Protein AF-A0A7W1G5V6-F1 (afdb_monomer_lite)

Structure (mmCIF, N/CA/C/O backbone):
data_AF-A0A7W1G5V6-F1
#
_entry.id   AF-A0A7W1G5V6-F1
#
loop_
_atom_site.group_PDB
_atom_site.id
_atom_site.type_symbol
_atom_site.label_atom_id
_atom_site.label_alt_id
_atom_site.label_comp_id
_atom_site.label_asym_id
_atom_site.label_entity_id
_atom_site.label_seq_id
_atom_site.pdbx_PDB_ins_code
_atom_site.Cartn_x
_atom_site.Cartn_y
_atom_site.Cartn_z
_atom_site.occupancy
_atom_site.B_iso_or_equiv
_atom_site.auth_seq_id
_atom_site.auth_comp_id
_atom_site.auth_asym_id
_atom_site.auth_atom_id
_atom_site.pdbx_PDB_model_num
ATOM 1 N N . MET A 1 1 ? -10.998 -17.337 22.977 1.00 71.88 1 MET A N 1
ATOM 2 C CA . MET A 1 1 ? -10.203 -17.350 21.729 1.00 71.88 1 MET A CA 1
ATOM 3 C C . MET A 1 1 ? -9.126 -16.270 21.848 1.00 71.88 1 MET A C 1
ATOM 5 O O . MET A 1 1 ? -9.472 -15.101 21.823 1.00 71.88 1 MET A O 1
ATOM 9 N N . LEU A 1 2 ? -7.858 -16.634 22.079 1.00 84.19 2 LEU A N 1
ATOM 10 C CA . LEU A 1 2 ? -6.791 -15.678 22.449 1.00 84.19 2 LEU A CA 1
ATOM 11 C C . LEU A 1 2 ? -6.364 -14.748 21.299 1.00 84.19 2 LEU A C 1
ATOM 13 O O . LEU A 1 2 ? -6.047 -13.590 21.537 1.00 84.19 2 LEU A O 1
ATOM 17 N N . LEU A 1 3 ? -6.422 -15.226 20.051 1.00 85.38 3 LEU A N 1
ATOM 18 C CA . LEU A 1 3 ? -6.034 -14.435 18.875 1.00 85.38 3 LEU A CA 1
ATOM 19 C C . LEU A 1 3 ? -6.945 -13.222 18.642 1.00 85.38 3 LEU A C 1
ATOM 21 O O . LEU A 1 3 ? -6.474 -12.177 18.213 1.00 85.38 3 LEU A O 1
ATOM 25 N N . ALA A 1 4 ? -8.230 -13.335 18.979 1.00 80.81 4 ALA A N 1
ATOM 26 C CA . ALA A 1 4 ? -9.169 -12.223 18.862 1.00 80.81 4 ALA A CA 1
ATOM 27 C C . ALA A 1 4 ? -8.855 -11.086 19.852 1.00 80.81 4 ALA A C 1
ATOM 29 O O . ALA A 1 4 ? -9.175 -9.937 19.577 1.00 80.81 4 ALA A O 1
ATOM 30 N N . ALA A 1 5 ? -8.214 -11.390 20.987 1.00 87.50 5 ALA A N 1
ATOM 31 C CA . ALA A 1 5 ? -7.871 -10.392 22.002 1.00 87.50 5 ALA A CA 1
ATOM 32 C C . ALA A 1 5 ? -6.654 -9.529 21.621 1.00 87.50 5 ALA A C 1
ATOM 34 O O . ALA A 1 5 ? -6.456 -8.473 22.212 1.00 87.50 5 ALA A O 1
ATOM 35 N N . ILE A 1 6 ? -5.847 -9.971 20.650 1.00 91.44 6 ILE A N 1
ATOM 36 C CA . ILE A 1 6 ? -4.679 -9.234 20.139 1.00 91.44 6 ILE A CA 1
ATOM 37 C C . ILE A 1 6 ? -4.928 -8.621 18.755 1.00 91.44 6 ILE A C 1
ATOM 39 O O . ILE A 1 6 ? -4.074 -7.908 18.232 1.00 91.44 6 ILE A O 1
ATOM 43 N N . GLU A 1 7 ? -6.068 -8.923 18.132 1.00 92.69 7 GLU A N 1
ATOM 44 C CA . GLU A 1 7 ? -6.405 -8.389 16.821 1.00 92.69 7 GLU A CA 1
ATOM 45 C C . GLU A 1 7 ? -6.834 -6.925 16.944 1.00 92.69 7 GLU A C 1
ATOM 47 O O . GLU A 1 7 ? -7.885 -6.612 17.499 1.00 92.69 7 GLU A O 1
ATOM 52 N N . ASP A 1 8 ? -6.063 -6.027 16.335 1.00 94.56 8 ASP A N 1
ATOM 53 C CA . ASP A 1 8 ? -6.542 -4.683 16.041 1.00 94.56 8 ASP A CA 1
ATOM 54 C C . ASP A 1 8 ? -7.231 -4.659 14.670 1.00 94.56 8 ASP A C 1
ATOM 56 O O . ASP A 1 8 ? -6.606 -4.844 13.618 1.00 94.56 8 ASP A O 1
ATOM 60 N N . HIS A 1 9 ? -8.540 -4.404 14.676 1.00 92.62 9 HIS A N 1
ATOM 61 C CA . HIS A 1 9 ? -9.351 -4.355 13.461 1.00 92.62 9 HIS A CA 1
ATOM 62 C C . HIS A 1 9 ? -8.818 -3.324 12.455 1.00 92.62 9 HIS A C 1
ATOM 64 O O . HIS A 1 9 ? -8.820 -3.577 11.248 1.00 92.62 9 HIS A O 1
ATOM 70 N N . GLY A 1 10 ? -8.355 -2.165 12.936 1.00 95.44 10 GLY A N 1
ATOM 71 C CA . GLY A 1 10 ? -7.825 -1.107 12.079 1.00 95.44 10 GLY A CA 1
ATOM 72 C C . GLY A 1 10 ? -6.591 -1.572 11.308 1.00 95.44 10 GLY A C 1
ATOM 73 O O . GLY A 1 10 ?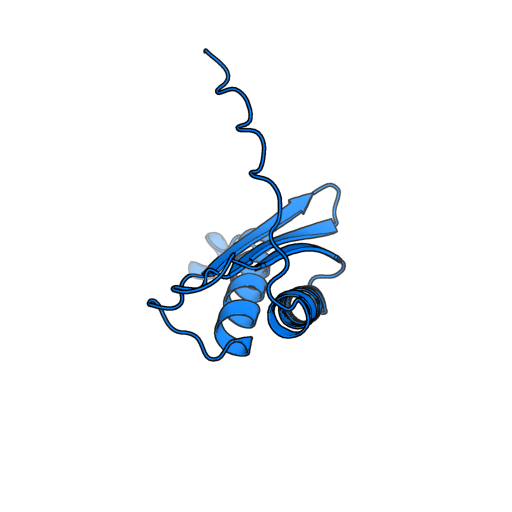 -6.553 -1.514 10.078 1.00 95.44 10 GLY A O 1
ATOM 74 N N . THR A 1 11 ? -5.622 -2.121 12.028 1.00 95.81 11 THR A N 1
ATOM 75 C CA . THR A 1 11 ? -4.391 -2.696 11.484 1.00 95.81 11 THR A CA 1
ATOM 76 C C . THR A 1 11 ? -4.693 -3.838 10.523 1.00 95.81 11 THR A C 1
ATOM 78 O O . THR A 1 11 ? -4.123 -3.892 9.432 1.00 95.81 11 THR A O 1
ATOM 81 N N . ARG A 1 12 ? -5.643 -4.723 10.857 1.00 96.81 12 ARG A N 1
ATOM 82 C CA . ARG A 1 12 ? -6.037 -5.815 9.957 1.00 96.81 12 ARG A CA 1
ATOM 83 C C . ARG A 1 12 ? -6.576 -5.290 8.629 1.00 96.81 12 ARG A C 1
ATOM 85 O O . ARG A 1 12 ? -6.216 -5.824 7.577 1.00 96.81 12 ARG A O 1
ATOM 92 N N . VAL A 1 13 ? -7.433 -4.268 8.651 1.00 97.81 13 VAL A N 1
ATOM 93 C CA . VAL A 1 13 ? -7.984 -3.668 7.426 1.00 97.81 13 VAL A CA 1
ATOM 94 C C . VAL A 1 13 ? -6.888 -2.974 6.615 1.00 97.81 13 VAL A C 1
ATOM 96 O O . VAL A 1 13 ? -6.804 -3.221 5.412 1.00 97.81 13 VAL A O 1
ATOM 99 N N . ALA A 1 14 ? -6.019 -2.186 7.256 1.00 98.06 14 ALA A N 1
ATOM 100 C CA . ALA A 1 14 ? -4.884 -1.531 6.601 1.00 98.06 14 ALA A CA 1
ATOM 101 C C . ALA A 1 14 ? -3.974 -2.542 5.886 1.00 98.06 14 ALA A C 1
ATOM 103 O O . ALA A 1 14 ? -3.827 -2.485 4.663 1.00 98.06 14 ALA A O 1
ATOM 104 N N . ALA A 1 15 ? -3.480 -3.545 6.617 1.00 97.50 15 ALA A N 1
ATOM 105 C CA . ALA A 1 15 ? -2.607 -4.583 6.073 1.00 97.50 15 ALA A CA 1
ATOM 106 C C . ALA A 1 15 ? -3.291 -5.407 4.969 1.00 97.50 15 ALA A C 1
ATOM 108 O O . ALA A 1 15 ? -2.647 -5.863 4.025 1.00 97.50 15 ALA A O 1
ATOM 109 N N . SER A 1 16 ? -4.610 -5.609 5.057 1.00 97.94 16 SER A N 1
ATOM 110 C CA . SER A 1 16 ? -5.369 -6.293 4.002 1.00 97.94 16 SER A CA 1
ATOM 111 C C . SER A 1 16 ? -5.409 -5.482 2.706 1.00 97.94 16 SER A C 1
ATOM 113 O O . SER A 1 16 ? -5.326 -6.062 1.625 1.00 97.94 16 SER A O 1
ATOM 115 N N . ILE A 1 17 ? -5.528 -4.155 2.792 1.00 98.19 17 ILE A N 1
ATOM 116 C CA . ILE A 1 17 ? -5.493 -3.268 1.622 1.00 98.19 17 ILE A CA 1
ATOM 117 C C . ILE A 1 17 ? -4.087 -3.271 1.010 1.00 98.19 17 ILE A C 1
ATOM 119 O O . ILE A 1 17 ? -3.963 -3.493 -0.192 1.00 98.19 17 ILE A O 1
ATOM 123 N N . GLU A 1 18 ? -3.039 -3.117 1.822 1.00 97.69 18 GLU A N 1
ATOM 124 C CA . GLU A 1 18 ? -1.634 -3.143 1.377 1.00 97.69 18 GLU A CA 1
ATOM 125 C C . GLU A 1 18 ? -1.289 -4.451 0.652 1.00 97.69 18 GLU A C 1
ATOM 127 O O . GLU A 1 18 ? -0.779 -4.440 -0.469 1.00 97.69 18 GLU A O 1
ATOM 132 N N . ARG A 1 19 ? -1.656 -5.598 1.241 1.00 96.12 19 ARG A N 1
ATOM 133 C CA . ARG A 1 19 ? -1.437 -6.916 0.624 1.00 96.12 19 ARG A CA 1
ATOM 134 C C . ARG A 1 19 ? -2.208 -7.098 -0.680 1.00 96.12 19 ARG A C 1
ATOM 136 O O . ARG A 1 19 ? -1.691 -7.736 -1.591 1.00 96.12 19 ARG A O 1
ATOM 143 N N . ARG A 1 20 ? -3.419 -6.542 -0.801 1.00 96.62 20 ARG A N 1
ATOM 144 C CA . ARG A 1 20 ? -4.182 -6.566 -2.063 1.00 96.62 20 ARG A CA 1
ATOM 145 C C . ARG A 1 20 ? -3.510 -5.736 -3.153 1.00 96.62 20 ARG A C 1
ATOM 147 O O . ARG A 1 20 ? -3.542 -6.152 -4.305 1.00 96.62 20 ARG A O 1
ATOM 154 N N . VAL A 1 21 ? -2.892 -4.605 -2.805 1.00 95.75 21 VAL A N 1
ATOM 155 C CA . VAL A 1 21 ? -2.093 -3.816 -3.756 1.00 95.75 21 VAL A CA 1
ATOM 156 C C . VAL A 1 21 ? -0.874 -4.618 -4.215 1.00 95.75 21 VAL A C 1
ATOM 158 O O . VAL A 1 21 ? -0.670 -4.763 -5.415 1.00 95.75 21 VAL A O 1
ATOM 161 N N . LEU A 1 22 ? -0.111 -5.211 -3.291 1.00 94.50 22 LEU A N 1
ATOM 162 C CA . LEU A 1 22 ? 1.041 -6.050 -3.644 1.00 94.50 22 LEU A CA 1
ATOM 163 C C . LEU A 1 22 ? 0.641 -7.227 -4.553 1.00 94.50 22 LEU A C 1
ATOM 165 O O . LEU A 1 22 ? 1.249 -7.434 -5.603 1.00 94.50 22 LEU A O 1
ATOM 169 N N . ALA A 1 23 ? -0.414 -7.958 -4.181 1.00 93.50 23 ALA A N 1
ATOM 170 C CA . ALA A 1 23 ? -0.919 -9.087 -4.958 1.00 93.50 23 ALA A CA 1
ATOM 171 C C . ALA A 1 23 ? -1.441 -8.663 -6.341 1.00 93.50 23 ALA A C 1
ATOM 173 O O . ALA A 1 23 ? -1.226 -9.371 -7.320 1.00 93.50 23 ALA A O 1
ATOM 174 N N . GLY A 1 24 ? -2.099 -7.503 -6.441 1.00 93.38 24 GLY A N 1
ATOM 175 C CA . GLY A 1 24 ? -2.620 -6.975 -7.704 1.00 93.38 24 GLY A CA 1
ATOM 176 C C . GLY A 1 24 ? -1.537 -6.541 -8.695 1.00 93.38 24 GLY A C 1
ATOM 177 O O . GLY A 1 24 ? -1.781 -6.563 -9.896 1.00 93.38 24 GLY A O 1
ATOM 178 N N . LEU A 1 25 ? -0.337 -6.204 -8.214 1.00 91.38 25 LEU A N 1
ATOM 179 C CA . LEU A 1 25 ? 0.841 -5.965 -9.057 1.00 91.38 25 LEU A CA 1
ATOM 180 C C . LEU A 1 25 ? 1.579 -7.264 -9.429 1.00 91.38 25 LEU A C 1
ATOM 182 O O . LEU A 1 25 ? 2.657 -7.194 -10.013 1.00 91.38 25 LEU A O 1
ATOM 186 N N . ALA A 1 26 ? 1.037 -8.434 -9.058 1.00 86.44 26 ALA A N 1
ATOM 187 C CA . ALA A 1 26 ? 1.699 -9.737 -9.165 1.00 86.44 26 ALA A CA 1
ATOM 188 C C . ALA A 1 26 ? 3.116 -9.746 -8.549 1.00 86.44 26 ALA A C 1
ATOM 190 O O . ALA A 1 26 ? 4.000 -10.484 -8.984 1.00 86.44 26 ALA A O 1
ATOM 191 N N . GLY A 1 27 ? 3.338 -8.895 -7.542 1.00 78.50 27 GLY A N 1
ATOM 192 C CA . GLY A 1 27 ? 4.637 -8.688 -6.920 1.00 78.50 27 GLY A CA 1
ATOM 193 C C . GLY A 1 27 ? 4.917 -9.646 -5.770 1.00 78.50 27 GLY A C 1
ATOM 194 O O . GLY A 1 27 ? 4.013 -10.170 -5.122 1.00 78.50 27 GLY A O 1
ATOM 195 N N . GLY A 1 28 ? 6.204 -9.811 -5.477 1.00 82.12 28 GLY A N 1
ATOM 196 C CA . GLY A 1 28 ? 6.701 -10.441 -4.256 1.00 82.12 28 GLY A CA 1
ATOM 197 C C . GLY A 1 28 ? 7.555 -9.472 -3.440 1.00 82.12 28 GLY A C 1
ATOM 198 O O . GLY A 1 28 ? 7.558 -8.268 -3.685 1.00 82.12 28 GLY A O 1
ATOM 199 N N . CYS A 1 29 ? 8.332 -10.001 -2.496 1.00 86.56 29 CYS A N 1
ATOM 200 C CA . CYS A 1 29 ? 9.183 -9.201 -1.605 1.00 86.56 29 CYS A CA 1
ATOM 201 C C . CYS A 1 29 ? 10.248 -8.356 -2.327 1.00 86.56 29 CYS A C 1
ATOM 203 O O . CYS A 1 29 ? 10.744 -7.393 -1.754 1.00 86.56 29 CYS A O 1
ATOM 205 N N . SER A 1 30 ? 10.609 -8.713 -3.562 1.00 88.88 30 SER A N 1
ATOM 206 C CA . SER A 1 30 ? 11.590 -7.982 -4.375 1.00 88.88 30 SER A CA 1
ATOM 207 C C . SER A 1 30 ? 10.976 -6.870 -5.226 1.00 88.88 30 SER A C 1
ATOM 209 O O . SER A 1 30 ? 11.713 -6.147 -5.889 1.00 88.88 30 SER A O 1
ATOM 211 N N . LEU A 1 31 ? 9.645 -6.726 -5.242 1.00 90.12 31 LEU A N 1
ATOM 212 C CA . LEU A 1 31 ? 9.010 -5.611 -5.937 1.00 90.12 31 LEU A CA 1
ATOM 213 C C . LEU A 1 31 ? 9.379 -4.308 -5.202 1.00 90.12 31 LEU A C 1
ATOM 215 O O . LEU A 1 31 ? 9.148 -4.236 -3.993 1.00 90.12 31 LEU A O 1
ATOM 219 N N . PRO A 1 32 ? 9.895 -3.267 -5.885 1.00 92.69 32 PRO A N 1
ATOM 220 C CA . PRO A 1 32 ? 10.245 -1.987 -5.267 1.00 92.69 32 PRO A CA 1
ATOM 221 C C . PRO A 1 32 ? 8.988 -1.154 -4.949 1.00 92.69 32 PRO A C 1
ATOM 223 O O . PRO A 1 32 ? 8.808 -0.044 -5.444 1.00 92.69 32 PRO A O 1
ATOM 226 N N . LEU A 1 33 ? 8.087 -1.707 -4.137 1.00 94.56 33 LEU A N 1
ATOM 227 C CA . LEU A 1 33 ? 6.823 -1.112 -3.723 1.00 94.56 33 LEU A CA 1
ATOM 228 C C . LEU A 1 33 ? 6.904 -0.658 -2.262 1.00 94.56 33 LEU A C 1
ATOM 230 O O . LEU A 1 33 ? 7.157 -1.455 -1.363 1.00 94.56 33 LEU A O 1
ATOM 234 N N . GLY A 1 34 ? 6.568 0.604 -2.019 1.00 95.75 34 GLY A N 1
ATOM 235 C CA . GLY A 1 34 ? 6.104 1.077 -0.719 1.00 95.75 34 GLY A CA 1
ATOM 236 C C . GLY A 1 34 ? 4.592 1.286 -0.758 1.00 95.75 34 GLY A C 1
ATOM 237 O O . GLY A 1 34 ? 4.096 1.973 -1.646 1.00 95.75 34 GLY A O 1
ATOM 238 N N . CYS A 1 35 ? 3.846 0.729 0.194 1.00 97.19 35 CYS A N 1
ATOM 239 C CA . CYS A 1 35 ? 2.414 0.989 0.354 1.00 97.19 35 CYS A CA 1
ATOM 240 C C . CYS A 1 35 ? 2.087 1.090 1.844 1.00 97.19 35 CYS A C 1
ATOM 242 O O . CYS A 1 35 ? 2.372 0.164 2.594 1.00 97.19 35 CYS A O 1
ATOM 244 N N . LEU A 1 36 ? 1.517 2.222 2.257 1.00 98.25 36 LEU A N 1
ATOM 245 C CA . LEU A 1 36 ? 1.105 2.482 3.632 1.00 98.25 36 LEU A CA 1
ATOM 246 C C . LEU A 1 36 ? -0.356 2.912 3.653 1.00 98.25 36 LEU A C 1
ATOM 248 O O . LEU A 1 36 ? -0.728 3.901 3.011 1.00 98.25 36 LEU A O 1
ATOM 252 N N . VAL A 1 37 ? -1.165 2.211 4.439 1.00 98.50 37 VAL A N 1
ATOM 253 C CA . VAL A 1 37 ? -2.582 2.505 4.623 1.00 98.50 37 VAL A CA 1
ATOM 254 C C . VAL A 1 37 ? -2.846 2.890 6.069 1.00 98.50 37 VAL A C 1
ATOM 256 O O . VAL A 1 37 ? -2.471 2.197 7.008 1.00 98.50 37 VAL A O 1
ATOM 259 N N . ARG A 1 38 ? -3.543 4.008 6.264 1.00 97.69 38 ARG A N 1
ATOM 260 C CA . ARG A 1 38 ? -3.950 4.472 7.593 1.00 97.69 38 ARG A CA 1
ATOM 261 C C . ARG A 1 38 ? -5.349 5.056 7.576 1.00 97.69 38 ARG A C 1
ATOM 263 O O . ARG A 1 38 ? -5.830 5.522 6.540 1.00 97.69 38 ARG A O 1
ATOM 270 N N . ARG A 1 39 ? -5.995 5.062 8.739 1.00 96.88 39 ARG A N 1
ATOM 271 C CA . ARG A 1 39 ? -7.286 5.724 8.936 1.00 96.88 39 ARG A CA 1
ATOM 272 C C . ARG A 1 39 ? -7.061 7.140 9.468 1.00 96.88 39 ARG A C 1
ATOM 274 O O . ARG A 1 39 ? -6.358 7.310 10.455 1.00 96.88 39 ARG A O 1
ATOM 281 N N . ILE A 1 40 ? -7.638 8.136 8.803 1.00 93.62 40 ILE A N 1
ATOM 282 C CA . ILE A 1 40 ? -7.576 9.561 9.163 1.00 93.62 40 ILE A CA 1
ATOM 283 C C . ILE A 1 40 ? -9.007 10.090 9.107 1.00 93.62 40 ILE A C 1
ATOM 285 O O . ILE A 1 40 ? -9.684 9.866 8.105 1.00 93.62 40 ILE A O 1
ATOM 289 N N . ASP A 1 41 ? -9.485 10.726 10.177 1.00 91.06 41 ASP A N 1
ATOM 290 C CA . ASP A 1 41 ? -10.835 11.311 10.258 1.00 91.06 41 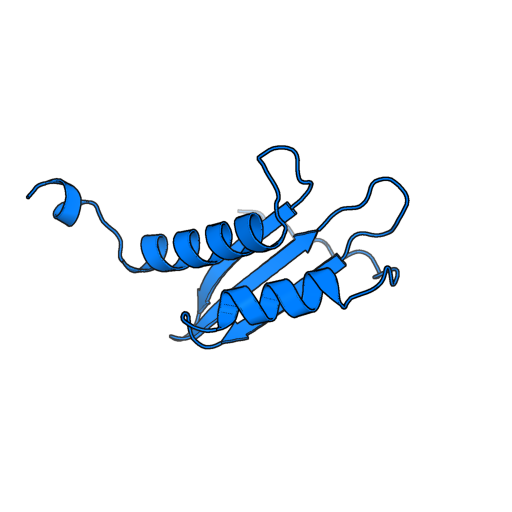ASP A CA 1
ATOM 291 C C . ASP A 1 41 ? -11.941 10.343 9.794 1.00 91.06 41 ASP A C 1
ATOM 293 O O . ASP A 1 41 ? -12.825 10.660 9.000 1.00 91.06 41 ASP A O 1
ATOM 297 N N . GLY A 1 42 ? -11.836 9.085 10.233 1.00 90.81 42 GLY A N 1
ATOM 298 C CA . GLY A 1 42 ? -12.786 8.023 9.898 1.00 90.81 42 GLY A CA 1
ATOM 299 C C . GLY A 1 42 ? -12.633 7.415 8.498 1.00 90.81 42 GLY A C 1
ATOM 300 O O . GLY A 1 42 ? -13.252 6.378 8.240 1.00 90.81 42 GLY A O 1
ATOM 301 N N . ARG A 1 43 ? -11.771 7.964 7.636 1.00 94.75 43 ARG A N 1
ATOM 302 C CA . ARG A 1 43 ? -11.576 7.565 6.232 1.0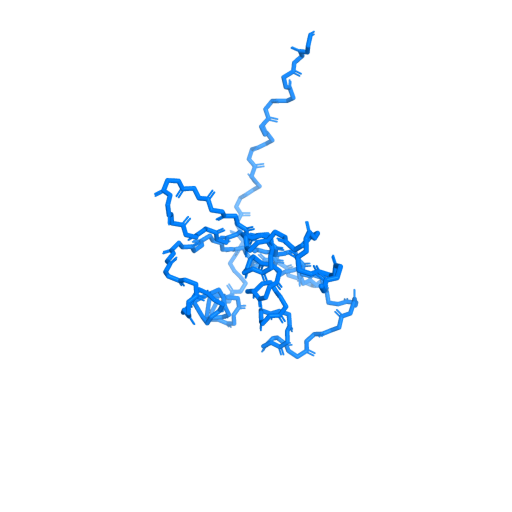0 94.75 43 ARG A CA 1
ATOM 303 C C . ARG A 1 43 ? -10.240 6.855 6.017 1.00 94.75 43 ARG A C 1
ATOM 305 O O . ARG A 1 43 ? -9.243 7.188 6.651 1.00 94.75 43 ARG A O 1
ATOM 312 N N . TRP A 1 44 ? -10.193 5.880 5.112 1.00 98.12 44 TRP A N 1
ATOM 313 C CA . TRP A 1 44 ? -8.935 5.217 4.766 1.00 98.12 44 TRP A CA 1
ATOM 314 C C . TRP A 1 44 ? -8.161 6.043 3.747 1.00 98.12 44 TRP A C 1
ATOM 316 O O . TRP A 1 44 ? -8.726 6.484 2.749 1.00 98.12 44 TRP A O 1
ATOM 326 N N . THR A 1 45 ? -6.874 6.244 4.011 1.00 98.12 45 THR A N 1
ATOM 327 C CA . THR A 1 45 ? -5.921 6.909 3.122 1.00 98.12 45 THR A CA 1
ATOM 328 C C . THR A 1 45 ? -4.770 5.954 2.844 1.00 98.12 45 THR A C 1
ATOM 330 O O . THR A 1 45 ? -4.154 5.451 3.783 1.00 98.12 45 THR A O 1
ATOM 333 N N . ALA A 1 46 ? -4.464 5.742 1.571 1.00 98.12 46 ALA A N 1
ATOM 334 C CA . ALA A 1 46 ? -3.298 5.010 1.108 1.00 98.12 46 ALA A CA 1
ATOM 335 C C . ALA A 1 46 ? -2.278 5.985 0.517 1.00 98.12 46 ALA A C 1
ATOM 337 O O . ALA A 1 46 ? -2.638 6.901 -0.224 1.00 98.12 46 ALA A O 1
ATOM 338 N N . VAL A 1 47 ? -1.005 5.774 0.824 1.00 97.81 47 VAL A N 1
ATOM 339 C CA . VAL A 1 47 ? 0.122 6.378 0.111 1.00 97.81 47 VAL A CA 1
ATOM 340 C C . VAL A 1 47 ? 0.941 5.232 -0.453 1.00 97.81 47 VAL A C 1
ATOM 342 O O . VAL A 1 47 ? 1.323 4.332 0.294 1.00 97.81 47 VAL A O 1
ATOM 345 N N . ALA A 1 48 ? 1.193 5.251 -1.757 1.00 96.56 48 ALA A N 1
ATOM 346 C CA . ALA A 1 48 ? 1.967 4.211 -2.416 1.00 96.56 48 ALA A CA 1
ATOM 347 C C . ALA A 1 48 ? 3.025 4.801 -3.347 1.00 96.56 48 ALA A C 1
ATOM 349 O O . ALA A 1 48 ? 2.857 5.901 -3.874 1.00 96.56 48 ALA A O 1
ATOM 350 N N . PHE A 1 49 ? 4.106 4.055 -3.531 1.00 95.31 49 PHE A N 1
ATOM 351 C CA . PHE A 1 49 ? 5.200 4.343 -4.444 1.00 95.31 49 PHE A CA 1
ATOM 352 C C . PHE A 1 49 ? 5.679 3.040 -5.079 1.00 95.31 49 PHE A C 1
ATOM 354 O O . PHE A 1 49 ? 6.009 2.104 -4.357 1.00 95.31 49 PHE A O 1
ATOM 361 N N . LEU A 1 50 ? 5.735 2.990 -6.405 1.00 93.25 50 LEU A N 1
ATOM 362 C CA . LEU A 1 50 ? 6.308 1.895 -7.173 1.00 93.25 50 LEU A CA 1
ATOM 363 C C . LEU A 1 50 ? 7.564 2.399 -7.886 1.00 93.25 50 LEU A C 1
ATOM 365 O O . LEU A 1 50 ? 7.480 3.232 -8.786 1.00 93.25 50 LEU A O 1
ATOM 369 N N . GLY A 1 51 ? 8.726 1.914 -7.463 1.00 91.94 51 GLY A N 1
ATOM 370 C CA . GLY A 1 51 ? 10.005 2.214 -8.095 1.00 91.94 51 GLY A CA 1
ATOM 371 C C . GLY A 1 51 ? 10.173 1.514 -9.444 1.00 91.94 51 GLY A C 1
ATOM 372 O O . GLY A 1 51 ? 9.545 0.492 -9.715 1.00 91.94 51 GLY A O 1
ATOM 373 N N . HIS A 1 52 ? 11.056 2.054 -10.279 1.00 85.75 52 HIS A N 1
ATOM 374 C CA . HIS A 1 52 ? 11.473 1.445 -11.538 1.00 85.75 52 HIS A CA 1
ATOM 375 C C . HIS A 1 52 ? 12.981 1.635 -11.710 1.00 85.75 52 HIS A C 1
ATOM 377 O O . HIS A 1 52 ? 13.506 2.693 -11.378 1.00 85.75 52 HIS A O 1
ATOM 383 N N . GLU A 1 53 ? 13.688 0.623 -12.214 1.00 80.69 53 GLU A N 1
ATOM 384 C CA . GLU A 1 53 ? 15.158 0.656 -12.287 1.00 80.69 53 GLU A CA 1
ATOM 385 C C . GLU A 1 53 ? 15.675 1.677 -13.310 1.00 80.69 53 GLU A C 1
ATOM 387 O O . GLU A 1 53 ? 16.679 2.343 -13.077 1.00 80.69 53 GLU A O 1
ATOM 392 N N . ALA A 1 54 ? 14.964 1.834 -14.430 1.00 78.94 54 ALA A N 1
ATOM 393 C CA . ALA A 1 54 ? 15.378 2.685 -15.549 1.00 78.94 54 ALA A CA 1
ATOM 394 C C . ALA A 1 54 ? 14.546 3.974 -15.711 1.00 78.94 54 ALA A C 1
ATOM 396 O O . ALA A 1 54 ? 14.718 4.695 -16.691 1.00 78.94 54 ALA A O 1
ATOM 397 N N . ALA A 1 55 ? 13.601 4.252 -14.804 1.00 78.12 55 ALA A N 1
ATOM 398 C CA . ALA A 1 55 ? 12.668 5.375 -14.935 1.00 78.12 55 ALA A CA 1
ATOM 399 C C . ALA A 1 55 ? 12.281 5.951 -13.567 1.00 78.12 55 ALA A C 1
ATOM 401 O O . ALA A 1 55 ? 12.500 5.326 -12.532 1.00 78.12 55 ALA A O 1
ATOM 402 N N . ALA A 1 56 ? 11.683 7.143 -13.557 1.00 82.50 56 ALA A N 1
ATOM 403 C CA . ALA A 1 56 ? 11.124 7.708 -12.332 1.00 82.50 56 ALA A CA 1
ATOM 404 C C . ALA A 1 56 ? 10.026 6.785 -11.779 1.00 82.50 56 ALA A C 1
ATOM 406 O O . ALA A 1 56 ? 9.201 6.300 -12.540 1.00 82.50 56 ALA A O 1
ATOM 407 N N . GLY A 1 57 ? 9.995 6.545 -10.469 1.00 87.19 57 GLY A N 1
ATOM 408 C CA . GLY A 1 57 ? 8.920 5.757 -9.865 1.00 87.19 57 GLY A CA 1
ATOM 409 C C . GLY A 1 57 ? 7.563 6.471 -9.903 1.00 87.19 57 GLY A C 1
ATOM 410 O O . GLY A 1 57 ? 7.483 7.689 -10.064 1.00 87.19 57 GLY A O 1
ATOM 411 N N . ILE A 1 58 ? 6.494 5.705 -9.711 1.00 89.62 58 ILE A N 1
ATOM 412 C CA . ILE A 1 58 ? 5.110 6.185 -9.716 1.00 89.62 58 ILE A CA 1
ATOM 413 C C . ILE A 1 58 ? 4.644 6.291 -8.270 1.00 89.62 58 ILE A C 1
ATOM 415 O O . ILE A 1 58 ? 4.637 5.290 -7.556 1.00 89.62 58 ILE A O 1
ATOM 419 N N . ASP A 1 59 ? 4.232 7.475 -7.820 1.00 92.62 59 ASP A N 1
ATOM 420 C CA . ASP A 1 59 ? 3.603 7.644 -6.511 1.00 92.62 59 ASP A CA 1
ATOM 421 C C . ASP A 1 59 ? 2.127 8.025 -6.634 1.00 92.62 59 ASP A C 1
ATOM 423 O O . ASP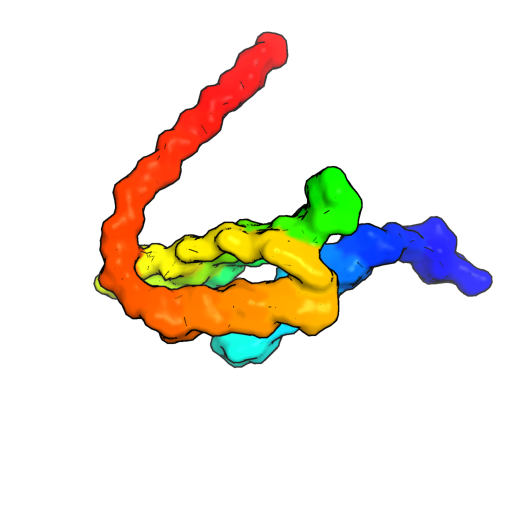 A 1 59 ? 1.690 8.681 -7.578 1.00 92.62 59 ASP A O 1
ATOM 427 N N . CYS A 1 60 ? 1.329 7.611 -5.656 1.00 93.94 60 CYS A N 1
ATOM 428 C CA . CYS A 1 60 ? -0.055 8.042 -5.554 1.00 93.94 60 CYS A CA 1
ATOM 429 C C . CYS A 1 60 ? -0.488 8.187 -4.098 1.00 93.94 60 CYS A C 1
ATOM 431 O O . CYS A 1 60 ? 0.100 7.625 -3.167 1.00 93.94 60 CYS A O 1
ATOM 433 N N . ARG A 1 61 ? -1.541 8.979 -3.914 1.00 96.50 61 ARG A N 1
ATOM 434 C CA . ARG A 1 61 ? -2.262 9.100 -2.656 1.00 96.50 61 ARG A CA 1
ATOM 435 C C . ARG A 1 61 ? -3.739 8.984 -2.964 1.00 96.50 61 ARG A C 1
ATOM 437 O O . ARG A 1 61 ? -4.273 9.814 -3.689 1.00 96.50 61 ARG A 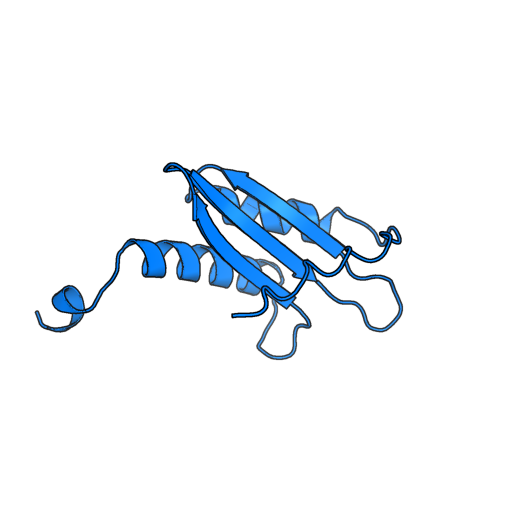O 1
ATOM 444 N N . GLU A 1 62 ? -4.376 7.982 -2.385 1.00 96.88 62 GLU A N 1
ATOM 445 C CA . GLU A 1 62 ? -5.790 7.705 -2.600 1.00 96.88 62 GLU A CA 1
ATOM 446 C C . GLU A 1 62 ? -6.515 7.667 -1.264 1.00 96.88 62 GLU A C 1
ATOM 448 O O . GLU A 1 62 ? -5.964 7.246 -0.244 1.00 96.88 62 GLU A O 1
ATOM 453 N N . THR A 1 63 ? -7.763 8.120 -1.269 1.00 97.31 63 THR A N 1
ATOM 454 C CA . THR A 1 63 ? -8.574 8.195 -0.058 1.00 97.31 63 THR A CA 1
ATOM 455 C C . THR A 1 63 ? -9.982 7.705 -0.361 1.00 97.31 63 THR A C 1
ATOM 457 O O .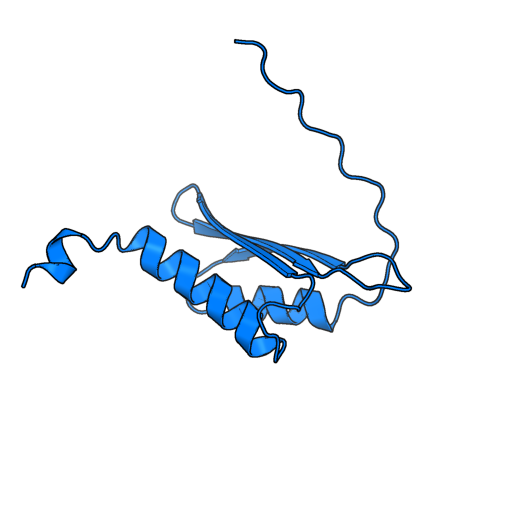 THR A 1 63 ? -10.680 8.285 -1.191 1.00 97.31 63 THR A O 1
ATOM 460 N N . GLY A 1 64 ? -10.464 6.703 0.372 1.00 95.62 64 GLY A N 1
ATOM 461 C CA . GLY A 1 64 ? -11.762 6.107 0.073 1.00 95.62 64 GLY A CA 1
ATOM 462 C C . GLY A 1 64 ? -12.216 5.024 1.052 1.00 95.62 64 GLY A C 1
ATOM 463 O O . GLY A 1 64 ? -11.620 4.845 2.116 1.00 95.62 64 GLY A O 1
ATOM 464 N N . PRO A 1 65 ? -13.306 4.313 0.721 1.00 95.94 65 PRO A N 1
ATOM 465 C CA . PRO A 1 65 ? -13.759 3.145 1.469 1.00 95.94 65 PRO A CA 1
ATOM 466 C C . PRO A 1 65 ? -12.752 1.991 1.389 1.00 95.94 65 PRO A C 1
ATOM 468 O O . PRO A 1 65 ? -12.145 1.761 0.345 1.00 95.94 65 PRO A O 1
ATOM 471 N N . ALA A 1 66 ? -12.641 1.193 2.457 1.00 96.25 66 ALA A N 1
ATOM 472 C CA . ALA A 1 66 ? -11.729 0.043 2.501 1.00 96.25 66 ALA A CA 1
ATOM 473 C C . ALA A 1 66 ? -11.959 -0.963 1.358 1.00 96.25 66 ALA A C 1
ATOM 475 O O . ALA A 1 66 ? -11.009 -1.557 0.852 1.00 96.25 66 ALA A O 1
ATOM 476 N N . ALA A 1 67 ? -13.218 -1.142 0.943 1.00 94.50 67 ALA A N 1
ATOM 477 C CA . ALA A 1 67 ? -13.601 -2.111 -0.080 1.00 94.50 67 ALA A CA 1
ATOM 478 C C . ALA A 1 67 ? -12.985 -1.813 -1.457 1.00 94.50 67 ALA A C 1
ATOM 480 O O . ALA A 1 67 ? -12.621 -2.746 -2.166 1.00 94.50 67 ALA A O 1
ATOM 481 N N . SER A 1 68 ? -12.840 -0.534 -1.817 1.00 96.38 68 SER A N 1
ATOM 482 C CA . SER A 1 68 ? -12.390 -0.103 -3.146 1.00 96.38 68 SER A CA 1
ATOM 483 C C . SER A 1 68 ? -10.981 0.491 -3.160 1.00 96.38 68 SER A C 1
ATOM 485 O O . SER A 1 68 ? -10.406 0.654 -4.235 1.00 96.38 68 SER A O 1
ATOM 487 N N . LEU A 1 69 ? -10.408 0.822 -1.996 1.00 97.69 69 LEU A N 1
ATOM 488 C CA . LEU A 1 69 ? -9.155 1.580 -1.919 1.00 97.69 69 LEU A CA 1
ATOM 489 C C . LEU A 1 69 ? -7.976 0.864 -2.594 1.00 97.69 69 LEU A C 1
ATOM 491 O O . LEU A 1 69 ? -7.215 1.497 -3.317 1.00 97.69 69 LEU A O 1
ATOM 495 N N . ALA A 1 70 ? -7.854 -0.457 -2.430 1.00 97.62 70 ALA A N 1
ATOM 496 C CA . ALA A 1 70 ? -6.790 -1.223 -3.088 1.00 97.62 70 ALA A CA 1
ATOM 497 C C . ALA A 1 70 ? -6.870 -1.126 -4.623 1.00 97.62 70 ALA A C 1
ATOM 499 O O . ALA A 1 70 ? -5.854 -0.942 -5.287 1.00 97.62 70 ALA A O 1
ATOM 500 N N . GLN A 1 71 ? -8.079 -1.195 -5.186 1.00 96.62 71 GLN A N 1
ATOM 501 C CA . GLN A 1 71 ? -8.290 -1.107 -6.631 1.00 96.62 71 GLN A CA 1
ATOM 502 C C . GLN A 1 71 ? -7.997 0.299 -7.169 1.00 96.62 71 GLN A C 1
ATOM 504 O O . GLN A 1 71 ? -7.435 0.433 -8.251 1.00 96.62 71 GLN A O 1
ATOM 509 N N . GLN A 1 72 ? -8.325 1.341 -6.400 1.00 96.38 72 GLN A N 1
ATOM 510 C CA . GLN A 1 72 ? -7.996 2.729 -6.744 1.00 96.38 72 GLN A CA 1
ATOM 511 C C . GLN A 1 72 ? -6.478 2.942 -6.796 1.00 96.38 72 GLN A C 1
ATOM 513 O O . GLN A 1 72 ? -5.970 3.492 -7.770 1.00 96.38 72 GLN A O 1
ATOM 518 N N . VAL A 1 73 ? -5.750 2.438 -5.793 1.00 96.75 73 VAL A N 1
ATOM 519 C CA . VAL A 1 73 ? -4.279 2.488 -5.762 1.00 96.75 73 VAL A CA 1
ATOM 520 C C . VAL A 1 73 ? -3.683 1.732 -6.950 1.00 96.75 73 VAL A C 1
ATOM 522 O O . VAL A 1 73 ? -2.838 2.276 -7.654 1.00 96.75 73 VAL A O 1
ATOM 525 N N . LEU A 1 74 ? -4.152 0.511 -7.223 1.00 95.12 74 LEU A N 1
ATOM 526 C CA . LEU A 1 74 ? -3.690 -0.284 -8.366 1.00 95.12 74 LEU A CA 1
ATOM 527 C C . LEU A 1 74 ? -3.908 0.435 -9.697 1.00 95.12 74 LEU A C 1
ATOM 529 O O . LEU A 1 74 ? -2.986 0.519 -10.503 1.00 95.12 74 LEU A O 1
ATOM 533 N N . ALA A 1 75 ? -5.096 1.004 -9.908 1.00 93.75 75 ALA A N 1
ATOM 534 C CA . ALA A 1 75 ? -5.390 1.761 -11.118 1.00 93.75 75 ALA A CA 1
ATOM 535 C C . ALA A 1 75 ? -4.400 2.919 -11.311 1.00 93.75 75 ALA A C 1
ATOM 537 O O . ALA A 1 75 ? -3.940 3.147 -12.425 1.00 93.75 75 ALA A O 1
ATOM 538 N N . ARG A 1 76 ? -4.002 3.614 -10.237 1.00 93.19 76 ARG A N 1
ATOM 539 C CA . ARG A 1 76 ? -2.982 4.670 -10.321 1.00 93.19 76 ARG A CA 1
ATOM 540 C C . ARG A 1 76 ? -1.592 4.144 -10.639 1.00 93.19 76 ARG A C 1
ATOM 542 O O . ARG A 1 76 ? -0.926 4.731 -11.484 1.00 93.19 76 ARG A O 1
ATOM 549 N N . LEU A 1 77 ? -1.166 3.069 -9.982 1.00 91.19 77 LEU A N 1
ATOM 550 C CA . LEU A 1 77 ? 0.174 2.509 -10.169 1.00 91.19 77 LEU A CA 1
ATOM 551 C C . LEU A 1 77 ? 0.355 1.837 -11.539 1.00 91.19 77 LEU A C 1
ATOM 553 O O . LEU A 1 77 ? 1.476 1.769 -12.022 1.00 91.19 77 LEU A O 1
ATOM 557 N N . VAL A 1 78 ? -0.726 1.364 -12.169 1.00 86.44 78 VAL A N 1
ATOM 558 C CA . VAL A 1 78 ? -0.684 0.727 -13.499 1.00 86.44 78 VAL A CA 1
ATOM 559 C C . VAL A 1 78 ? -0.896 1.736 -14.634 1.00 86.44 78 VAL A C 1
ATOM 561 O O . VAL A 1 78 ? -0.246 1.632 -15.669 1.00 86.44 78 VAL A O 1
ATOM 564 N N . VAL A 1 79 ? -1.799 2.712 -14.467 1.00 75.06 79 VAL A N 1
ATOM 565 C CA . VAL A 1 79 ? -2.136 3.694 -15.523 1.00 75.06 79 VAL A CA 1
ATOM 566 C C . VAL A 1 79 ? -1.198 4.902 -15.513 1.00 75.06 79 VAL A C 1
ATOM 568 O O . VAL A 1 79 ? -1.017 5.552 -16.542 1.00 75.06 79 VAL A O 1
ATOM 571 N N . GLY A 1 80 ? -0.600 5.225 -14.364 1.00 60.91 80 GLY A N 1
ATOM 572 C CA . GLY A 1 80 ? 0.368 6.307 -14.239 1.00 60.91 80 GLY A CA 1
ATOM 573 C C . GLY A 1 80 ? 1.666 5.964 -14.957 1.00 60.91 80 GLY A C 1
ATOM 574 O O . GLY A 1 80 ? 2.609 5.526 -14.322 1.00 60.91 80 GLY A O 1
ATOM 575 N N . GLY A 1 81 ? 1.732 6.152 -16.274 1.00 54.84 81 GLY A N 1
ATOM 576 C CA . GLY A 1 81 ? 2.996 6.104 -17.009 1.00 54.84 81 GLY A CA 1
ATOM 577 C C . GLY A 1 81 ? 4.050 7.023 -16.374 1.00 54.84 81 GLY A C 1
ATOM 578 O O . GLY A 1 81 ? 3.707 7.997 -15.701 1.00 54.84 81 GLY A O 1
ATOM 579 N N . PHE A 1 82 ? 5.328 6.695 -16.582 1.00 52.03 82 PHE A N 1
ATOM 580 C CA . PHE A 1 82 ? 6.505 7.332 -15.981 1.00 52.03 82 PHE A CA 1
ATOM 581 C C . PHE A 1 82 ? 6.597 8.842 -16.260 1.00 52.03 82 PHE A C 1
ATOM 583 O O . PHE A 1 82 ? 7.316 9.288 -17.151 1.00 52.03 82 PHE A O 1
ATOM 590 N N . ALA A 1 83 ? 5.875 9.650 -15.488 1.00 44.00 83 ALA A N 1
ATOM 591 C CA . ALA A 1 83 ? 6.035 11.093 -15.470 1.00 44.00 83 ALA A CA 1
ATOM 592 C C . ALA A 1 83 ? 7.008 11.465 -14.337 1.00 44.00 83 ALA A C 1
ATOM 594 O O . ALA A 1 83 ? 6.773 11.085 -13.187 1.00 44.00 83 ALA A O 1
ATOM 595 N N . PRO A 1 84 ? 8.099 12.201 -14.615 1.00 41.56 84 PRO A N 1
ATOM 596 C CA . PRO A 1 84 ? 9.020 12.634 -13.574 1.00 41.56 84 PRO A CA 1
ATOM 597 C C . PRO A 1 84 ? 8.301 13.586 -12.613 1.00 41.56 84 PRO A C 1
ATOM 599 O O . PRO A 1 84 ? 7.850 14.665 -12.999 1.00 41.56 84 PRO A O 1
ATOM 602 N N . LYS A 1 85 ? 8.194 13.187 -11.343 1.00 45.03 85 LYS A N 1
ATOM 603 C CA . LYS A 1 85 ? 7.689 14.045 -10.271 1.00 45.03 85 LYS A CA 1
ATOM 604 C C . LYS A 1 85 ? 8.856 14.774 -9.598 1.00 45.03 85 LYS A C 1
ATOM 606 O O . LYS A 1 85 ? 9.874 14.136 -9.325 1.00 45.03 85 LYS A O 1
ATOM 611 N N . PRO A 1 86 ? 8.735 16.079 -9.288 1.00 46.50 86 PRO A N 1
ATOM 612 C CA . PRO A 1 86 ? 9.744 16.774 -8.498 1.00 46.50 86 PRO A CA 1
ATOM 613 C C . PRO A 1 86 ? 9.910 16.116 -7.115 1.00 46.50 86 PRO A C 1
ATOM 615 O O . PRO A 1 86 ? 8.933 15.595 -6.561 1.00 46.50 86 PRO A O 1
ATOM 618 N N . PRO A 1 87 ? 11.129 16.130 -6.546 1.00 49.84 87 PRO A N 1
ATOM 619 C CA . PRO A 1 87 ? 11.402 15.515 -5.254 1.00 49.84 87 PRO A CA 1
ATOM 620 C C . PRO A 1 87 ? 10.489 16.103 -4.176 1.00 49.84 87 PRO A C 1
ATOM 622 O O . PRO A 1 87 ? 10.276 17.315 -4.094 1.00 49.84 87 PRO A O 1
ATOM 625 N N . ARG A 1 88 ? 9.927 15.221 -3.345 1.00 56.47 88 ARG A N 1
ATOM 626 C CA . ARG A 1 88 ? 9.084 15.619 -2.217 1.00 56.47 88 ARG A CA 1
ATOM 627 C C . ARG A 1 88 ? 9.953 16.401 -1.220 1.00 56.47 88 ARG A C 1
ATOM 629 O O . ARG A 1 88 ? 11.014 15.894 -0.856 1.00 56.47 88 ARG A O 1
ATOM 636 N N . PRO A 1 89 ? 9.533 17.590 -0.753 1.00 47.50 89 PRO A N 1
ATOM 637 C CA . PRO A 1 89 ? 10.269 18.296 0.285 1.00 47.50 89 PRO A CA 1
ATOM 638 C C . PRO A 1 89 ? 10.329 17.418 1.537 1.00 47.50 89 PRO A C 1
ATOM 640 O O . PRO A 1 89 ? 9.309 16.878 1.976 1.00 47.50 89 PRO A O 1
ATOM 643 N N . LEU A 1 90 ? 11.535 17.246 2.078 1.00 54.44 90 LEU A N 1
ATOM 644 C CA . LEU A 1 90 ? 11.746 16.588 3.361 1.00 54.44 90 LEU A CA 1
ATOM 645 C C . LEU A 1 90 ? 10.974 17.389 4.415 1.00 54.44 90 LEU A C 1
ATOM 647 O O . LEU A 1 90 ? 11.221 18.583 4.588 1.00 54.44 90 LEU A O 1
ATOM 651 N N . SER A 1 91 ? 10.012 16.758 5.092 1.00 57.19 91 SER A N 1
ATOM 652 C CA . SER A 1 91 ? 9.426 17.367 6.286 1.00 57.19 91 SER A CA 1
ATOM 653 C C . SER A 1 91 ? 10.549 17.596 7.300 1.00 57.19 91 SER A C 1
ATOM 655 O O . SER A 1 91 ? 11.372 16.693 7.479 1.00 57.19 91 SER A O 1
ATOM 657 N N . PRO A 1 92 ? 10.620 18.773 7.945 1.00 48.75 92 PRO A N 1
ATOM 658 C CA . PRO A 1 92 ? 11.634 19.020 8.955 1.00 48.75 92 PRO A CA 1
ATOM 659 C C . PRO A 1 92 ? 11.479 17.977 10.065 1.00 48.75 92 PRO A C 1
ATOM 661 O O . PRO A 1 92 ? 10.389 17.788 10.606 1.00 48.75 92 PRO A O 1
ATOM 664 N N . LEU A 1 93 ? 12.572 17.276 10.368 1.00 51.41 93 LEU A N 1
ATOM 665 C CA . LEU A 1 93 ? 12.712 16.525 11.610 1.00 51.41 93 LEU A CA 1
ATOM 666 C C . LEU A 1 93 ? 12.413 17.507 12.743 1.00 51.41 93 LEU A C 1
ATOM 668 O O . LEU A 1 93 ? 13.130 18.495 12.886 1.00 51.41 93 LEU A O 1
ATOM 672 N N . HIS A 1 94 ? 11.335 17.283 13.495 1.00 47.84 94 HIS A N 1
ATOM 673 C CA . HIS A 1 94 ? 11.090 18.036 14.720 1.00 47.84 94 HIS A CA 1
ATOM 674 C C . HIS A 1 94 ? 12.292 17.813 15.650 1.00 47.84 94 HIS A C 1
ATOM 676 O O . HIS A 1 94 ? 12.534 16.660 16.019 1.00 47.84 94 HIS A O 1
ATOM 682 N N . PRO A 1 95 ? 13.062 18.855 16.015 1.00 56.94 95 PRO A N 1
ATOM 683 C CA . PRO A 1 95 ? 13.971 18.733 17.139 1.00 56.94 95 PRO A CA 1
ATOM 684 C C . PRO A 1 95 ? 13.105 18.611 18.398 1.00 56.94 95 PRO A C 1
ATOM 686 O O . PRO A 1 95 ? 12.204 19.427 18.615 1.00 56.94 95 PRO A O 1
ATOM 689 N N . GLY A 1 96 ? 13.321 17.530 19.147 1.00 58.78 96 GLY A N 1
ATOM 690 C CA . GLY A 1 96 ? 12.872 17.433 20.535 1.00 58.78 96 GLY A CA 1
ATOM 691 C C . GLY A 1 96 ? 13.654 18.371 21.441 1.00 58.78 96 GLY A C 1
ATOM 692 O O . GLY A 1 96 ? 14.721 18.864 21.004 1.00 58.78 96 GLY A O 1
#

pLDDT: mean 85.14, std 16.76, range [41.56, 98.5]

Secondary structure (DSSP, 8-state):
-HHHHH--HHHHHHHHHHHHHHHHTT--TTS-EEEEEEEETTEEEEEEEE--SSSPPEEEEEEE-HHHHHHHHHHHHHH---PPPPPPPPPP----

Foldseek 3Di:
DVVVVPDDPQVVLFVVLVVLLCVLVVHDPPFQKDWGWHADPNKIKIWMWGDDPPAHIFIDIDIHDSVCRSVVRNCRRVVVPGDDDDDDPDDDDDDD

Radius of gyration: 15.36 Å; chains: 1; bounding box: 29×36×40 Å

Sequence (96 aa):
MLLAAIEDHGTRVAASIERRVLAGLAGGCSLPLGCLVRRIDGRWTAVAFLGHEAAAGIDCRETGPAASLAQQVLARLVVGGFAPKPPRPLSPLHPG